Protein AF-A0A498F421-F1 (afdb_monomer)

Secondary structure (DSSP, 8-state):
-B--S---TT-----B----TTS-EEEEEEEEEEETTEEEEEEEEEEE------SSS--PPPSS-EESS--SS-BSSEEEEEESSPEEEEE-TT-EESS-EEEEESS-EEEEE-TT-EESS-EEEEESS-EEEEE-TT-EESS-EEEEESS-EEEEESS--TT-B-

pLDDT: mean 88.81, std 9.49, range [55.22, 98.56]

Nearest PDB structures (foldseek):
  5jea-assembly1_J  TM=4.385E-01  e=3.899E+00  Saccharomyces cerevisiae S288C
  5k36-assembly1_K  TM=4.702E-01  e=9.123E+00  Saccharomyces cerevisiae S288C
  7d6c-assembly2_5  TM=2.015E-01  e=4.573E+00  Synechococcus elongatus PCC 7942 = FACHB-805

Sequence (166 aa):
VETPDSLSPGGSGDVRAALNCGTDGAVKLRIVASSANRRVEFTRTAQVTCESVDVCAPRQLPSGCTVNEVPNKSTDCSVVIDTPNQINENVAGNATIDGAAEFRSESQVDVKLRGNSTIREYLKIDTPSQISLDIGGNSRVQGGVKLQSESQVEFGVSRPVGGGVC

Structure (mmCIF, N/CA/C/O backbone):
data_AF-A0A498F421-F1
#
_entry.id   AF-A0A498F421-F1
#
loop_
_atom_site.group_PDB
_atom_site.id
_atom_site.type_symbol
_atom_site.label_atom_id
_atom_site.label_alt_id
_atom_site.label_comp_id
_atom_site.label_asym_id
_atom_site.label_entity_id
_atom_site.label_seq_id
_atom_site.pdbx_PDB_ins_code
_atom_site.Cartn_x
_atom_site.Cartn_y
_atom_site.Cartn_z
_atom_site.occupancy
_atom_site.B_iso_or_equiv
_atom_site.auth_seq_id
_atom_site.auth_comp_id
_atom_site.auth_asym_id
_atom_site.auth_atom_id
_atom_site.pdbx_PDB_model_num
ATOM 1 N N . VAL A 1 1 ? 4.494 -7.976 -26.776 1.00 74.00 1 VAL A N 1
ATOM 2 C CA . VAL A 1 1 ? 5.918 -7.579 -26.781 1.00 74.00 1 VAL A CA 1
ATOM 3 C C . VAL A 1 1 ? 6.086 -6.597 -27.913 1.00 74.00 1 VAL A C 1
ATOM 5 O O . VAL A 1 1 ? 5.617 -6.887 -29.004 1.00 74.00 1 VAL A O 1
ATOM 8 N N . GLU A 1 2 ? 6.679 -5.451 -27.633 1.00 82.31 2 GLU A N 1
ATOM 9 C CA . GLU A 1 2 ? 6.982 -4.394 -28.588 1.00 82.31 2 GLU A CA 1
ATOM 10 C C . GLU A 1 2 ? 8.498 -4.365 -28.778 1.00 82.31 2 GLU A C 1
ATOM 12 O O . GLU A 1 2 ? 9.254 -4.352 -27.804 1.00 82.31 2 GLU A O 1
ATOM 17 N N . THR A 1 3 ? 8.937 -4.401 -30.030 1.00 85.44 3 THR A N 1
ATOM 18 C CA . THR A 1 3 ? 10.347 -4.333 -30.427 1.00 85.44 3 THR A CA 1
ATOM 19 C C . THR A 1 3 ? 10.489 -3.353 -31.584 1.00 85.44 3 THR A C 1
ATOM 21 O O . THR A 1 3 ? 9.544 -3.223 -32.361 1.00 85.44 3 THR A O 1
ATOM 24 N N . PRO A 1 4 ? 11.655 -2.717 -31.768 1.00 85.12 4 PRO A N 1
ATOM 25 C CA . PRO A 1 4 ? 11.915 -1.918 -32.957 1.00 85.12 4 PRO A CA 1
ATOM 26 C C . PRO A 1 4 ? 11.963 -2.821 -34.196 1.00 85.12 4 PRO A C 1
ATOM 28 O O . PRO A 1 4 ? 12.583 -3.885 -34.151 1.00 85.12 4 PRO A O 1
ATOM 31 N N . ASP A 1 5 ? 11.369 -2.382 -35.307 1.00 84.50 5 ASP A N 1
ATOM 32 C CA . ASP A 1 5 ? 11.391 -3.136 -36.571 1.00 84.50 5 ASP A CA 1
ATOM 33 C C . ASP A 1 5 ? 12.803 -3.222 -37.174 1.00 84.50 5 ASP A C 1
ATOM 35 O O . ASP A 1 5 ? 13.164 -4.202 -37.826 1.00 84.50 5 ASP A O 1
ATOM 39 N N . SER A 1 6 ? 13.625 -2.191 -36.955 1.00 84.31 6 SER A N 1
ATOM 40 C CA . SER A 1 6 ? 15.037 -2.173 -37.338 1.00 84.31 6 SER A CA 1
ATOM 41 C C . SER A 1 6 ? 15.816 -1.128 -36.541 1.00 84.31 6 SER A C 1
ATOM 43 O O . SER A 1 6 ? 15.242 -0.172 -36.018 1.00 84.31 6 SER A O 1
ATOM 45 N N . LEU A 1 7 ? 17.134 -1.308 -36.464 1.00 84.25 7 LEU A N 1
ATOM 46 C CA . LEU A 1 7 ? 18.066 -0.330 -35.908 1.00 84.25 7 LEU A CA 1
ATOM 47 C C . LEU A 1 7 ? 19.174 -0.070 -36.926 1.00 84.25 7 LEU A C 1
ATOM 49 O O . LEU A 1 7 ? 19.706 -1.002 -37.534 1.00 84.25 7 LEU A O 1
ATOM 53 N N . SER A 1 8 ? 19.532 1.198 -37.107 1.00 86.81 8 SER A N 1
ATOM 54 C CA . SER A 1 8 ? 20.720 1.576 -37.869 1.00 86.81 8 SER A CA 1
ATOM 55 C C . SER A 1 8 ? 21.999 1.163 -37.120 1.00 86.81 8 SER A C 1
ATOM 57 O O . SER A 1 8 ? 21.967 0.950 -35.904 1.00 86.81 8 SER A O 1
ATOM 59 N N . PRO A 1 9 ? 23.151 1.040 -37.807 1.00 82.19 9 PRO A N 1
ATOM 60 C CA . PRO A 1 9 ? 24.425 0.779 -37.141 1.00 82.19 9 PRO A CA 1
ATOM 61 C C . PRO A 1 9 ? 24.711 1.816 -36.045 1.00 82.19 9 PRO A C 1
ATOM 63 O O . PRO A 1 9 ? 24.715 3.015 -36.312 1.00 82.19 9 PRO A O 1
ATOM 66 N N . GLY A 1 10 ? 24.935 1.350 -34.813 1.00 80.62 10 GLY A N 1
ATOM 67 C CA . GLY A 1 10 ? 25.132 2.210 -33.637 1.00 80.62 10 GLY A CA 1
ATOM 68 C C . GLY A 1 10 ? 23.845 2.777 -33.018 1.00 80.62 10 GLY A C 1
ATOM 69 O O . GLY A 1 10 ? 23.926 3.492 -32.025 1.00 80.62 10 GLY A O 1
ATOM 70 N N . GLY A 1 11 ? 22.673 2.461 -33.575 1.00 82.38 11 GLY A N 1
ATOM 71 C CA . GLY A 1 11 ? 21.376 2.863 -33.038 1.00 82.38 11 GLY A CA 1
ATOM 72 C C . GLY A 1 11 ? 20.949 2.054 -31.810 1.00 82.38 11 GLY A C 1
ATOM 73 O O . GLY A 1 11 ? 21.397 0.927 -31.591 1.00 82.38 11 GLY A O 1
ATOM 74 N N . SER A 1 12 ? 20.042 2.629 -31.024 1.00 83.44 12 SER A N 1
ATOM 75 C CA . SER A 1 12 ? 19.395 1.999 -29.871 1.00 83.44 12 SER A CA 1
ATOM 76 C C . SER A 1 12 ? 17.875 2.010 -30.038 1.00 83.44 12 SER A C 1
ATOM 78 O O . SER A 1 12 ? 17.322 2.846 -30.751 1.00 83.44 12 SER A O 1
ATOM 80 N N . GLY A 1 13 ? 17.190 1.070 -29.388 1.00 83.75 13 GLY A N 1
ATOM 81 C CA . GLY A 1 13 ? 15.732 1.033 -29.350 1.00 83.75 13 GLY A CA 1
ATOM 82 C C . GLY A 1 13 ? 15.219 0.203 -28.182 1.00 83.75 13 GLY A C 1
ATOM 83 O O . GLY A 1 13 ? 15.907 -0.700 -27.702 1.00 83.75 13 GLY A O 1
ATOM 84 N N . ASP A 1 14 ? 14.012 0.532 -27.732 1.00 82.88 14 ASP A N 1
ATOM 85 C CA . ASP A 1 14 ? 13.379 -0.097 -26.575 1.00 82.88 14 ASP A CA 1
ATOM 86 C C . ASP A 1 14 ? 12.737 -1.436 -26.949 1.00 82.88 14 ASP A C 1
ATOM 88 O O . ASP A 1 14 ? 12.036 -1.544 -27.954 1.00 82.88 14 ASP A O 1
ATOM 92 N N . VAL A 1 15 ? 12.899 -2.438 -26.083 1.00 77.94 15 VAL A N 1
ATOM 93 C CA . VAL A 1 15 ? 12.100 -3.669 -26.104 1.00 77.94 15 VAL A CA 1
ATOM 94 C C . VAL A 1 15 ? 11.197 -3.664 -24.879 1.00 77.94 15 VAL A C 1
ATOM 96 O O . VAL A 1 15 ? 11.689 -3.631 -23.752 1.00 77.94 15 VAL A O 1
ATOM 99 N N . ARG A 1 16 ? 9.878 -3.703 -25.084 1.00 77.81 16 ARG A N 1
ATOM 100 C CA . ARG A 1 16 ? 8.885 -3.689 -24.000 1.00 77.81 16 ARG A CA 1
ATOM 101 C C . ARG A 1 16 ? 8.082 -4.978 -24.007 1.00 77.81 16 ARG A C 1
ATOM 103 O O . ARG A 1 16 ? 7.533 -5.390 -25.025 1.00 77.81 16 ARG A O 1
ATOM 110 N N . ALA A 1 17 ? 7.983 -5.634 -22.863 1.00 73.12 17 ALA A N 1
ATOM 111 C CA . ALA A 1 17 ? 7.164 -6.825 -22.699 1.00 73.12 17 ALA A CA 1
ATOM 112 C C . ALA A 1 17 ? 6.297 -6.662 -21.454 1.00 73.12 17 ALA A C 1
ATOM 114 O O . ALA A 1 17 ? 6.806 -6.313 -20.394 1.00 73.12 17 ALA A O 1
ATOM 115 N N . ALA A 1 18 ? 4.996 -6.923 -21.589 1.00 71.75 18 ALA A N 1
ATOM 116 C CA . ALA A 1 18 ? 4.138 -7.122 -20.432 1.00 71.75 18 ALA A CA 1
ATOM 117 C C . ALA A 1 18 ? 4.433 -8.512 -19.860 1.00 71.75 18 ALA A C 1
ATOM 119 O O . ALA A 1 18 ? 4.414 -9.502 -20.597 1.00 71.75 18 ALA A O 1
ATOM 120 N N . LEU A 1 19 ? 4.728 -8.571 -18.567 1.00 68.81 19 LEU A N 1
ATOM 121 C CA . LEU A 1 19 ? 4.945 -9.809 -17.831 1.00 68.81 19 LEU A CA 1
ATOM 122 C C . LEU A 1 19 ? 3.789 -9.983 -16.848 1.00 68.81 19 LEU A C 1
ATOM 124 O O . LEU A 1 19 ? 3.477 -9.068 -16.090 1.00 68.81 19 LEU A O 1
ATOM 128 N N . ASN A 1 20 ? 3.154 -11.154 -16.873 1.00 66.81 20 ASN A N 1
ATOM 129 C CA . ASN A 1 20 ? 2.203 -11.547 -15.839 1.00 66.81 20 ASN A CA 1
ATOM 130 C C . ASN A 1 20 ? 2.993 -12.159 -14.681 1.00 66.81 20 ASN A C 1
ATOM 132 O O . ASN A 1 20 ? 3.613 -13.207 -14.853 1.00 66.81 20 ASN A O 1
ATOM 136 N N . CYS A 1 21 ? 2.951 -11.524 -13.512 1.00 65.38 21 CYS A N 1
ATOM 137 C CA . CYS A 1 21 ? 3.679 -11.945 -12.312 1.00 65.38 21 CYS A CA 1
ATOM 138 C C . CYS A 1 21 ? 3.051 -13.159 -11.596 1.00 65.38 21 CYS A C 1
ATOM 140 O O . CYS A 1 21 ? 2.794 -13.120 -10.400 1.00 65.38 21 CYS A O 1
ATOM 142 N N . GLY A 1 22 ? 2.779 -14.241 -12.331 1.00 59.28 22 GLY A N 1
ATOM 143 C CA . GLY A 1 22 ? 2.328 -15.519 -11.761 1.00 59.28 22 GLY A CA 1
ATOM 144 C C . GLY A 1 22 ? 3.469 -16.490 -11.435 1.00 59.28 22 GLY A C 1
ATOM 145 O O . GLY A 1 22 ? 3.287 -17.392 -10.627 1.00 59.28 22 GLY A O 1
ATOM 146 N N . THR A 1 23 ? 4.636 -16.306 -12.056 1.00 55.22 23 THR A N 1
ATOM 147 C CA . THR A 1 23 ? 5.862 -17.099 -11.874 1.00 55.22 23 THR A CA 1
ATOM 148 C C . THR A 1 23 ? 7.067 -16.266 -12.306 1.00 55.22 23 THR A C 1
ATOM 150 O O . THR A 1 23 ? 6.918 -15.387 -13.160 1.00 55.22 23 THR A O 1
ATOM 153 N N . ASP A 1 24 ? 8.260 -16.592 -11.804 1.00 62.47 24 ASP A N 1
ATOM 154 C CA . ASP A 1 24 ? 9.519 -16.094 -12.367 1.00 62.47 24 ASP A CA 1
ATOM 155 C C . ASP A 1 24 ? 9.552 -16.315 -13.883 1.00 62.47 24 ASP A C 1
ATOM 157 O O . ASP A 1 24 ? 9.216 -17.388 -14.395 1.00 62.47 24 ASP A O 1
ATOM 161 N N . GLY A 1 25 ? 9.912 -15.263 -14.612 1.00 67.94 25 GLY A N 1
ATOM 162 C CA . GLY A 1 25 ? 9.921 -15.233 -16.065 1.00 67.94 25 GLY A CA 1
ATOM 163 C C . GLY A 1 25 ? 11.322 -14.993 -16.605 1.00 67.94 25 GLY A C 1
ATOM 164 O O . GLY A 1 25 ? 12.153 -14.340 -15.986 1.00 67.94 25 GLY A O 1
ATOM 165 N N . ALA A 1 26 ? 11.588 -15.479 -17.812 1.00 74.44 26 ALA A N 1
ATOM 166 C CA . ALA A 1 26 ? 12.826 -15.192 -18.520 1.00 74.44 26 ALA A CA 1
ATOM 167 C C . ALA A 1 26 ? 12.506 -14.528 -19.861 1.00 74.44 26 ALA A C 1
ATOM 169 O O . ALA A 1 26 ? 11.787 -15.089 -20.689 1.00 74.44 26 ALA A O 1
ATOM 170 N N . VAL A 1 27 ? 13.063 -13.342 -20.107 1.00 76.88 27 VAL A N 1
ATOM 171 C CA . VAL A 1 27 ? 12.965 -12.661 -21.402 1.00 76.88 27 VAL A CA 1
ATOM 172 C C . VAL A 1 27 ? 14.197 -13.012 -22.227 1.00 76.88 27 VAL A C 1
ATOM 174 O O . VAL A 1 27 ? 15.311 -12.573 -21.938 1.00 76.88 27 VAL A O 1
ATOM 177 N N . LYS A 1 28 ? 14.007 -13.817 -23.275 1.00 82.06 28 LYS A N 1
ATOM 178 C CA . LYS A 1 28 ? 15.066 -14.152 -24.233 1.00 82.06 28 LYS A CA 1
ATOM 179 C C . LYS A 1 28 ? 15.123 -13.098 -25.338 1.00 82.06 28 LYS A C 1
ATOM 181 O O . LYS A 1 28 ? 14.232 -13.014 -26.177 1.00 82.06 28 LYS A O 1
ATOM 186 N N . LEU A 1 29 ? 16.198 -12.324 -25.354 1.00 84.19 29 LEU A N 1
ATOM 187 C CA . LEU A 1 29 ? 16.509 -11.331 -26.374 1.00 84.19 29 LEU A CA 1
ATOM 188 C C . LEU A 1 29 ? 17.357 -11.985 -27.465 1.00 84.19 29 LEU A C 1
ATOM 190 O O . LEU A 1 29 ? 18.395 -12.576 -27.167 1.00 84.19 29 LEU A O 1
ATOM 194 N N . ARG A 1 30 ? 16.931 -11.857 -28.724 1.00 87.50 30 ARG A N 1
ATOM 195 C CA . ARG A 1 30 ? 17.703 -12.267 -29.903 1.00 87.50 30 ARG A CA 1
ATOM 196 C C . ARG A 1 30 ? 17.922 -11.059 -30.806 1.00 87.50 30 ARG A C 1
ATOM 198 O O . ARG A 1 30 ? 16.960 -10.512 -31.333 1.00 87.50 30 ARG A O 1
ATOM 205 N N . ILE A 1 31 ? 19.180 -10.693 -31.015 1.00 83.69 31 ILE A N 1
ATOM 206 C CA . ILE A 1 31 ? 19.603 -9.608 -31.899 1.00 83.69 31 ILE A CA 1
ATOM 207 C C . ILE A 1 31 ? 20.306 -10.235 -33.096 1.00 83.69 31 ILE A C 1
ATOM 209 O O . ILE A 1 31 ? 21.253 -11.005 -32.933 1.00 83.69 31 ILE A O 1
ATOM 213 N N . VAL A 1 32 ? 19.841 -9.912 -34.300 1.00 86.69 32 VAL A N 1
ATOM 214 C CA . VAL A 1 32 ? 20.439 -10.390 -35.548 1.00 86.69 32 VAL A CA 1
ATOM 215 C C . VAL A 1 32 ? 20.923 -9.187 -36.338 1.00 86.69 32 VAL A C 1
ATOM 217 O O . VAL A 1 32 ? 20.132 -8.320 -36.694 1.00 86.69 32 VAL A O 1
ATOM 220 N N . ALA A 1 33 ? 22.219 -9.155 -36.631 1.00 84.25 33 ALA A N 1
ATOM 221 C CA . ALA A 1 33 ? 22.810 -8.211 -37.565 1.00 84.25 33 ALA A CA 1
ATOM 222 C C . ALA A 1 33 ? 23.232 -8.975 -38.821 1.00 84.25 33 ALA A C 1
ATOM 224 O O . ALA A 1 33 ? 23.971 -9.958 -38.739 1.00 84.25 33 ALA A O 1
ATOM 225 N N . SER A 1 34 ? 22.771 -8.540 -39.990 1.00 85.56 34 SER A N 1
ATOM 226 C CA . SER A 1 34 ? 23.100 -9.183 -41.264 1.00 85.56 34 SER A CA 1
ATOM 227 C C . SER A 1 34 ? 23.455 -8.167 -42.339 1.00 85.56 34 SER A C 1
ATOM 229 O O . SER A 1 34 ? 22.836 -7.113 -42.439 1.00 85.56 34 SER A O 1
ATOM 231 N N . SER A 1 35 ? 24.427 -8.521 -43.172 1.00 83.94 35 SER A N 1
ATOM 232 C CA . SER A 1 35 ? 24.737 -7.876 -44.447 1.00 83.94 35 SER A CA 1
ATOM 233 C C . SER A 1 35 ? 24.657 -8.911 -45.571 1.00 83.94 35 SER A C 1
ATOM 235 O O . SER A 1 35 ? 24.373 -10.080 -45.311 1.00 83.94 35 SER A O 1
ATOM 237 N N . ALA A 1 36 ? 24.935 -8.507 -46.815 1.00 86.69 36 ALA A N 1
ATOM 238 C CA . ALA A 1 36 ? 24.847 -9.387 -47.985 1.00 86.69 36 ALA A CA 1
ATOM 239 C C . ALA A 1 36 ? 25.586 -10.731 -47.810 1.00 86.69 36 ALA A C 1
ATOM 241 O O . ALA A 1 36 ? 25.128 -11.752 -48.315 1.00 86.69 36 ALA A O 1
ATOM 242 N N . ASN A 1 37 ? 26.698 -10.742 -47.059 1.00 89.81 37 ASN A N 1
ATOM 243 C CA . ASN A 1 37 ? 27.603 -11.894 -46.989 1.00 89.81 37 ASN A CA 1
ATOM 244 C C . ASN A 1 37 ? 27.946 -12.319 -45.550 1.00 89.81 37 ASN A C 1
ATOM 246 O O . ASN A 1 37 ? 28.804 -13.180 -45.354 1.00 89.81 37 ASN A O 1
ATOM 250 N N . ARG A 1 38 ? 27.386 -11.663 -44.527 1.00 88.44 38 ARG A N 1
ATOM 251 C CA . ARG A 1 38 ? 27.749 -11.900 -43.121 1.00 88.44 38 ARG A CA 1
ATOM 252 C C . ARG A 1 38 ? 26.520 -11.812 -42.236 1.00 88.44 38 ARG A C 1
ATOM 254 O O . ARG A 1 38 ? 25.664 -10.959 -42.443 1.00 88.44 38 ARG A O 1
ATOM 261 N N . ARG A 1 39 ? 26.463 -12.663 -41.217 1.00 89.31 39 ARG A N 1
AT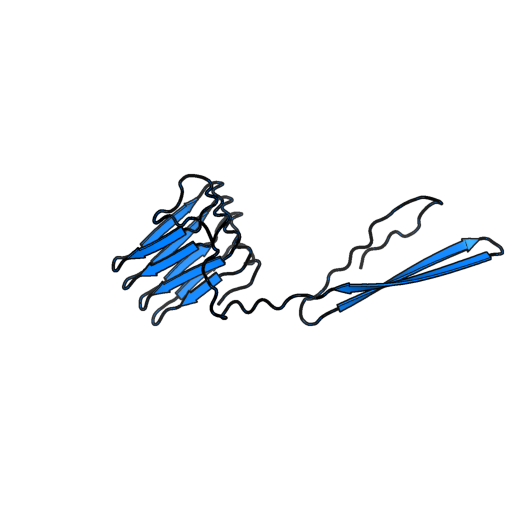OM 262 C CA . ARG A 1 39 ? 25.403 -12.664 -40.212 1.00 89.31 39 ARG A CA 1
ATOM 263 C C . ARG A 1 39 ? 26.014 -12.892 -38.841 1.00 89.31 39 ARG A C 1
ATOM 265 O O . ARG A 1 39 ? 26.832 -13.790 -38.674 1.00 89.31 39 ARG A O 1
ATOM 272 N N . VAL A 1 40 ? 25.596 -12.084 -37.880 1.00 88.12 40 VAL A N 1
ATOM 273 C CA . VAL A 1 40 ? 25.924 -12.233 -36.467 1.00 88.12 40 VAL A CA 1
ATOM 274 C C . VAL A 1 40 ? 24.613 -12.336 -35.708 1.00 88.12 40 VAL A C 1
ATOM 276 O O . VAL A 1 40 ? 23.697 -11.542 -35.921 1.00 88.12 40 VAL A O 1
ATOM 279 N N . GLU A 1 41 ? 24.521 -13.332 -34.839 1.00 91.25 41 GLU A N 1
ATOM 280 C CA . GLU A 1 41 ? 23.385 -13.527 -33.951 1.00 91.25 41 GLU A CA 1
ATOM 281 C C . GLU A 1 41 ? 23.877 -13.477 -32.510 1.00 91.25 41 GLU A C 1
ATOM 283 O O . GLU A 1 41 ? 24.807 -14.187 -32.130 1.00 91.25 41 GLU A O 1
ATOM 288 N N . PHE A 1 42 ? 23.252 -12.619 -31.716 1.00 85.81 42 PHE A N 1
ATOM 289 C CA . PHE A 1 42 ? 23.505 -12.492 -30.294 1.00 85.81 42 PHE A CA 1
ATOM 290 C C . PHE A 1 42 ? 22.228 -12.832 -29.539 1.00 85.81 42 PHE A C 1
ATOM 292 O O . PHE A 1 42 ? 21.163 -12.284 -29.819 1.00 85.81 42 PHE A O 1
ATOM 299 N N . THR A 1 43 ? 22.334 -13.738 -28.572 1.00 90.44 43 THR A N 1
ATOM 300 C CA . THR A 1 43 ? 21.213 -14.133 -27.722 1.00 90.44 43 THR A CA 1
ATOM 301 C C . THR A 1 43 ? 21.574 -13.898 -26.265 1.00 90.44 43 THR A C 1
ATOM 303 O O . THR A 1 43 ? 22.618 -14.357 -25.808 1.00 90.44 43 THR A O 1
ATOM 306 N N . ARG A 1 44 ? 20.696 -13.223 -25.519 1.00 87.88 44 ARG A N 1
ATOM 307 C CA . ARG A 1 44 ? 20.834 -13.024 -24.073 1.00 87.88 44 ARG A CA 1
ATOM 308 C C . ARG A 1 44 ? 19.503 -13.276 -23.390 1.00 87.88 44 ARG A C 1
ATOM 310 O O . ARG A 1 44 ? 18.468 -12.842 -23.878 1.00 87.88 44 ARG A O 1
ATOM 317 N N . THR A 1 45 ? 19.536 -13.942 -22.247 1.00 83.69 45 THR A N 1
ATOM 318 C CA . THR A 1 45 ? 18.352 -14.129 -21.410 1.00 83.69 45 THR A CA 1
ATOM 319 C C . THR A 1 45 ? 18.434 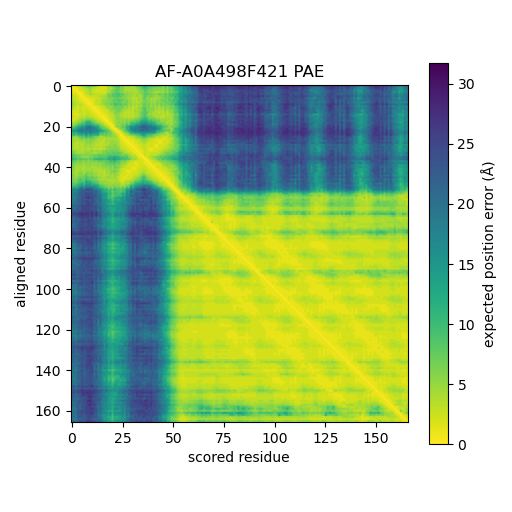-13.178 -20.225 1.00 83.69 45 THR A C 1
ATOM 321 O O . THR A 1 45 ? 19.429 -13.188 -19.504 1.00 83.69 45 THR A O 1
ATOM 324 N N . ALA A 1 46 ? 17.409 -12.351 -20.040 1.00 80.81 46 ALA A N 1
ATOM 325 C CA . ALA A 1 46 ? 17.207 -11.558 -18.836 1.00 80.81 46 ALA A CA 1
ATOM 326 C C . ALA A 1 46 ? 16.228 -12.308 -17.926 1.00 80.81 46 ALA A C 1
ATOM 328 O O . ALA A 1 46 ? 15.105 -12.594 -18.338 1.00 80.81 46 ALA A O 1
ATOM 329 N N . GLN A 1 47 ? 16.671 -12.660 -16.721 1.00 80.25 47 GLN A N 1
ATOM 330 C CA . GLN A 1 47 ? 15.790 -13.226 -15.700 1.00 80.25 47 GLN A CA 1
ATOM 331 C C . GLN A 1 47 ? 14.984 -12.093 -15.070 1.00 80.25 47 GLN A C 1
ATOM 333 O O . GLN A 1 47 ? 15.539 -11.035 -14.772 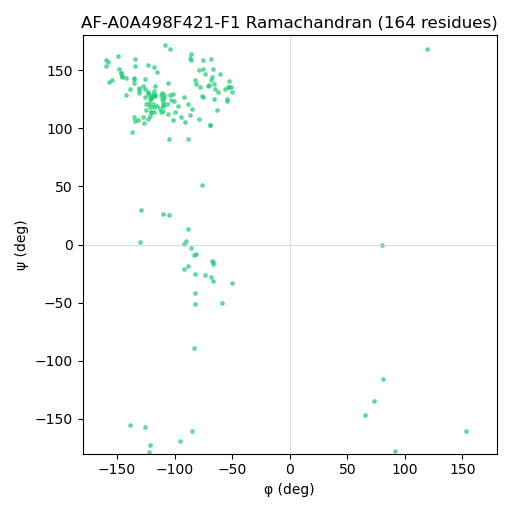1.00 80.25 47 GLN A O 1
ATOM 338 N N . VAL A 1 48 ? 13.687 -12.315 -14.898 1.00 72.81 48 VAL A N 1
ATOM 339 C CA . VAL A 1 48 ? 12.766 -11.392 -14.246 1.00 72.81 48 VAL A CA 1
ATOM 340 C C . VAL A 1 48 ? 12.045 -12.164 -13.156 1.00 72.81 48 VAL A C 1
ATOM 342 O O . VAL A 1 48 ? 11.164 -12.976 -13.427 1.00 72.81 48 VAL A O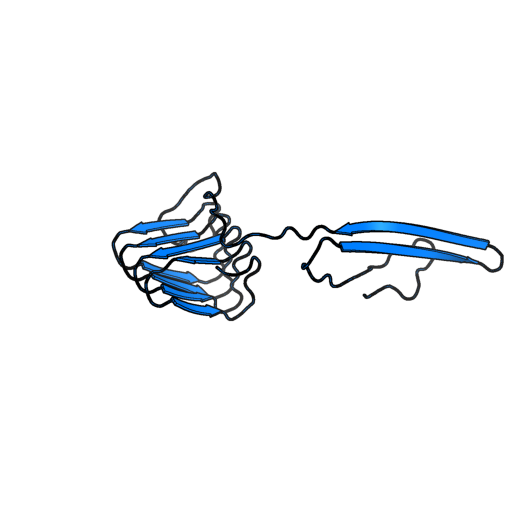 1
ATOM 345 N N . THR A 1 49 ? 12.444 -11.908 -11.920 1.00 66.81 49 THR A N 1
ATOM 346 C CA . THR A 1 49 ? 11.765 -12.428 -10.738 1.00 66.81 49 THR A CA 1
ATOM 347 C C . THR A 1 49 ? 10.678 -11.437 -10.363 1.00 66.81 49 THR A C 1
ATOM 349 O O . THR A 1 49 ? 10.959 -10.260 -10.130 1.00 66.81 49 THR A O 1
ATOM 352 N N . CYS A 1 50 ? 9.433 -11.903 -10.346 1.00 66.31 50 CYS A N 1
ATOM 353 C CA . CYS A 1 50 ? 8.357 -11.157 -9.715 1.00 66.31 50 CYS A CA 1
ATOM 354 C C . CYS A 1 50 ? 8.289 -11.641 -8.273 1.00 66.31 50 CYS A C 1
ATOM 356 O O . CYS A 1 50 ? 7.830 -12.753 -8.024 1.00 66.31 50 CYS A O 1
ATOM 358 N N . GLU A 1 51 ? 8.755 -10.835 -7.325 1.00 62.84 51 GLU A N 1
ATOM 359 C CA . GLU A 1 51 ? 8.598 -11.179 -5.916 1.00 62.84 51 GLU A CA 1
ATOM 360 C C . GLU A 1 51 ? 7.102 -11.217 -5.578 1.00 62.84 51 GLU A C 1
ATOM 362 O O . GLU A 1 51 ? 6.392 -10.214 -5.685 1.00 62.84 51 GLU A O 1
ATOM 367 N N . SER A 1 52 ? 6.605 -12.402 -5.211 1.00 60.88 52 SER A N 1
ATOM 368 C CA . SER A 1 52 ? 5.264 -12.550 -4.660 1.00 60.88 52 SER A CA 1
ATOM 369 C C . SER A 1 52 ? 5.261 -11.907 -3.280 1.00 60.88 52 SER A C 1
ATOM 371 O O . SER A 1 52 ? 5.785 -12.472 -2.319 1.00 60.88 52 SER A O 1
ATOM 373 N N . VAL A 1 53 ? 4.697 -10.711 -3.184 1.00 66.50 53 VAL A N 1
ATOM 374 C CA . VAL A 1 53 ? 4.520 -10.055 -1.896 1.00 66.50 53 VAL A CA 1
ATOM 375 C C . VAL A 1 53 ? 3.303 -10.690 -1.228 1.00 66.50 53 VAL A C 1
ATOM 377 O O . VAL A 1 53 ? 2.173 -10.480 -1.664 1.00 66.50 53 VAL A O 1
ATOM 380 N N . ASP A 1 54 ? 3.519 -11.491 -0.186 1.00 78.56 54 ASP A N 1
ATOM 381 C CA . ASP A 1 54 ? 2.415 -11.932 0.664 1.00 78.56 54 ASP A CA 1
ATOM 382 C C . ASP A 1 54 ? 1.897 -10.713 1.446 1.00 78.56 54 ASP A C 1
ATOM 384 O O . ASP A 1 54 ? 2.530 -10.214 2.379 1.00 78.56 54 ASP A O 1
ATOM 388 N N . VAL A 1 55 ? 0.760 -10.174 1.007 1.00 82.94 55 VAL A N 1
ATOM 389 C CA . VAL A 1 55 ? 0.108 -9.014 1.637 1.00 82.94 55 VAL A CA 1
ATOM 390 C C . VAL A 1 55 ? -0.448 -9.372 3.014 1.00 82.94 55 VAL A C 1
ATOM 392 O O . VAL A 1 55 ? -0.521 -8.516 3.894 1.00 82.94 55 VAL A O 1
ATOM 395 N N . CYS A 1 56 ? -0.802 -10.641 3.221 1.00 85.56 56 CYS A N 1
ATOM 396 C CA . CYS A 1 56 ? -1.362 -11.125 4.473 1.00 85.56 56 CYS A CA 1
ATOM 397 C C . CYS A 1 56 ? -0.282 -11.427 5.517 1.00 85.56 56 CYS A C 1
ATOM 399 O O . CYS A 1 56 ? -0.570 -11.355 6.722 1.00 85.56 56 CYS A O 1
ATOM 401 N N . ALA A 1 57 ? 0.949 -11.725 5.086 1.00 86.38 57 ALA A N 1
ATOM 402 C CA . ALA A 1 57 ? 2.071 -11.975 5.982 1.00 86.38 57 ALA A CA 1
ATOM 403 C C . ALA A 1 57 ? 2.244 -10.829 6.998 1.00 86.38 57 ALA A C 1
ATOM 405 O O . ALA A 1 57 ? 2.075 -9.651 6.662 1.00 86.38 57 AL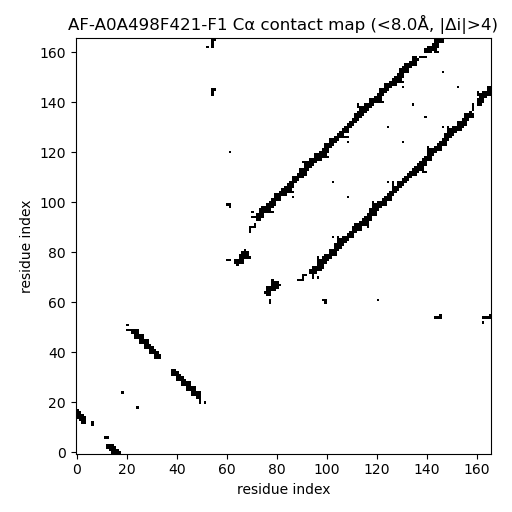A A O 1
ATOM 406 N N . PRO A 1 58 ? 2.569 -11.135 8.267 1.00 83.88 58 PRO A N 1
ATOM 407 C CA . PRO A 1 58 ? 2.937 -10.112 9.234 1.00 83.88 58 PRO A CA 1
ATOM 408 C C . PRO A 1 58 ? 4.088 -9.259 8.694 1.00 83.88 58 PRO A C 1
ATOM 410 O O . PRO A 1 58 ? 5.144 -9.783 8.342 1.00 83.88 58 PRO A O 1
ATOM 413 N N . ARG A 1 59 ? 3.889 -7.941 8.652 1.00 85.44 59 ARG A N 1
ATOM 414 C CA . ARG A 1 59 ? 4.940 -6.976 8.330 1.00 85.44 59 ARG A CA 1
ATOM 415 C C . ARG A 1 59 ? 5.371 -6.274 9.599 1.00 85.44 59 ARG A C 1
ATOM 417 O O . ARG A 1 59 ? 4.540 -5.952 10.447 1.00 85.44 59 ARG A O 1
ATOM 424 N N . GLN A 1 60 ? 6.675 -6.080 9.734 1.00 87.44 60 GLN A N 1
ATOM 425 C CA . GLN A 1 60 ? 7.209 -5.210 10.767 1.00 87.44 60 GLN A CA 1
ATOM 426 C C . GLN A 1 60 ? 7.132 -3.770 10.276 1.00 87.44 60 GLN A C 1
ATOM 428 O O . GLN A 1 60 ? 7.387 -3.499 9.101 1.00 87.44 60 GLN A O 1
ATOM 433 N N . LEU A 1 61 ? 6.800 -2.864 11.193 1.00 91.88 61 LEU A N 1
ATOM 434 C CA . LEU A 1 61 ? 6.835 -1.440 10.918 1.00 91.88 61 LEU A CA 1
ATOM 435 C C . LEU A 1 61 ? 8.248 -1.051 10.443 1.00 91.88 61 LEU A C 1
ATOM 437 O O . LEU A 1 61 ? 9.223 -1.471 11.078 1.00 91.88 61 LEU A O 1
ATOM 441 N N . PRO A 1 62 ? 8.382 -0.262 9.361 1.00 89.75 62 PRO A N 1
ATOM 442 C CA . PRO A 1 62 ? 9.677 0.216 8.902 1.00 89.75 62 PRO A CA 1
ATOM 443 C C . PRO A 1 62 ? 10.444 0.896 10.039 1.00 89.75 62 PRO A C 1
ATOM 445 O O . PRO A 1 62 ? 9.887 1.701 10.788 1.00 89.75 62 P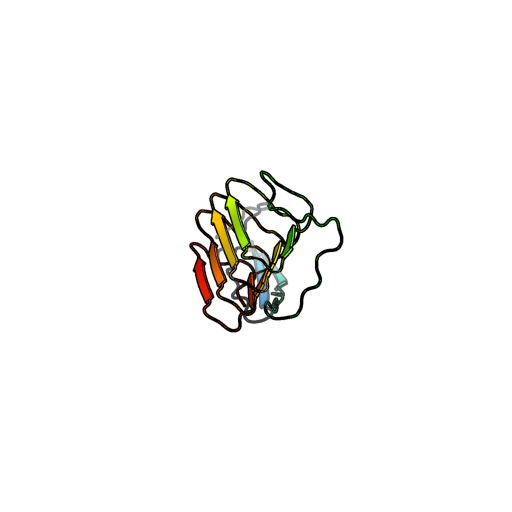RO A O 1
ATOM 448 N N . SER A 1 63 ? 11.735 0.584 10.165 1.00 85.19 63 SER A N 1
ATOM 449 C CA . SER A 1 63 ? 12.600 1.244 11.140 1.00 85.19 63 SER A CA 1
ATOM 450 C C . SER A 1 63 ? 12.688 2.736 10.832 1.00 85.19 63 SER A C 1
ATOM 452 O O . SER A 1 63 ? 12.979 3.111 9.697 1.00 85.19 63 SER A O 1
ATOM 454 N N . GLY A 1 64 ? 12.495 3.586 11.833 1.00 91.12 64 GLY A N 1
ATOM 455 C CA . GLY A 1 64 ? 12.545 5.029 11.647 1.00 91.12 64 GLY A CA 1
ATOM 456 C C . GLY A 1 64 ? 11.692 5.754 12.672 1.00 91.12 64 GLY A C 1
ATOM 457 O O . GLY A 1 64 ? 11.370 5.216 13.731 1.00 91.12 64 GLY A O 1
ATOM 458 N N . CYS A 1 65 ? 11.341 6.994 12.353 1.00 95.50 65 CYS A N 1
ATOM 459 C CA . CYS A 1 65 ? 10.412 7.758 13.165 1.00 95.50 65 CYS A CA 1
ATOM 460 C C . CYS A 1 65 ? 8.970 7.285 12.955 1.00 95.50 65 CYS A C 1
ATOM 462 O O . CYS A 1 65 ? 8.582 6.831 11.875 1.00 95.50 65 CYS A O 1
ATOM 464 N N . THR A 1 66 ? 8.172 7.446 14.005 1.00 96.44 66 THR A N 1
ATOM 465 C CA . THR A 1 66 ? 6.733 7.192 14.007 1.00 96.44 66 THR A CA 1
ATOM 466 C C . THR A 1 66 ? 6.008 8.435 14.491 1.00 96.44 66 THR A C 1
ATOM 468 O O . THR A 1 66 ? 6.396 9.009 15.509 1.00 96.44 66 THR A O 1
ATOM 471 N N . VAL A 1 67 ? 4.951 8.830 13.792 1.00 96.62 67 VAL A N 1
ATOM 472 C CA . VAL A 1 67 ? 4.046 9.903 14.216 1.00 96.62 67 VAL A CA 1
ATOM 473 C C . VAL A 1 67 ? 2.660 9.328 14.479 1.00 96.62 67 VAL A C 1
ATOM 475 O O . VAL A 1 67 ? 2.258 8.355 13.847 1.00 96.62 67 VAL A O 1
ATOM 478 N N . ASN A 1 68 ? 1.934 9.923 15.418 1.00 95.94 68 ASN A N 1
ATOM 479 C CA . ASN A 1 68 ? 0.610 9.474 15.853 1.00 95.94 68 ASN A CA 1
ATOM 480 C C . ASN A 1 68 ? -0.528 10.355 15.313 1.00 95.94 68 ASN A C 1
ATOM 482 O O . ASN A 1 68 ? -1.586 10.444 15.928 1.00 95.94 68 ASN A O 1
ATOM 486 N N . GLU A 1 69 ? -0.299 11.019 14.183 1.00 94.19 69 GLU A N 1
ATOM 487 C CA . GLU A 1 69 ? -1.253 11.908 13.522 1.00 94.19 69 GLU A CA 1
ATOM 488 C C . GLU A 1 69 ? -1.063 11.805 12.005 1.00 94.19 69 GLU A C 1
ATOM 490 O O . GLU A 1 69 ? 0.065 11.646 11.519 1.00 94.19 69 GLU A O 1
ATOM 495 N N . VAL A 1 70 ? -2.155 11.909 11.244 1.00 92.94 70 VAL A N 1
ATOM 496 C CA . VAL A 1 70 ? -2.076 12.020 9.786 1.00 92.94 70 VAL A CA 1
ATOM 497 C C . VAL A 1 70 ? -1.414 13.350 9.407 1.00 92.94 70 VAL A C 1
ATOM 499 O O . VAL A 1 70 ? -1.870 14.417 9.817 1.00 92.94 70 VAL A O 1
ATOM 502 N N . PRO A 1 71 ? -0.342 13.336 8.598 1.00 90.38 71 PRO A N 1
ATOM 503 C CA . PRO A 1 71 ? 0.370 14.557 8.269 1.00 90.38 71 PRO A CA 1
ATOM 504 C C . PRO A 1 71 ? -0.461 15.446 7.333 1.00 90.38 71 PRO A C 1
ATOM 506 O O . PRO A 1 71 ? -0.984 15.007 6.311 1.00 90.38 71 PRO A O 1
ATOM 509 N N . ASN A 1 72 ? -0.482 16.750 7.616 1.00 86.94 72 ASN A N 1
ATOM 510 C CA . ASN A 1 72 ? -1.083 17.756 6.726 1.00 86.94 72 ASN A CA 1
ATOM 511 C C . ASN A 1 72 ? -0.328 17.919 5.384 1.00 86.94 72 ASN A C 1
ATOM 513 O O . ASN A 1 72 ? -0.814 18.565 4.454 1.00 86.94 72 ASN A O 1
ATOM 517 N N . LYS A 1 73 ? 0.899 17.393 5.300 1.00 90.00 73 LYS A N 1
ATOM 518 C CA . LYS A 1 73 ? 1.791 17.401 4.130 1.00 90.00 73 LYS A CA 1
ATOM 519 C C . LYS A 1 73 ? 2.474 16.033 4.023 1.00 90.00 73 LYS A C 1
ATOM 521 O O . LYS A 1 73 ? 1.938 15.042 4.500 1.00 90.00 73 LYS A O 1
ATOM 526 N N . SER A 1 74 ? 3.641 15.960 3.392 1.00 93.19 74 SER A N 1
ATOM 527 C CA . SER A 1 74 ? 4.443 14.740 3.388 1.00 93.19 74 SER A CA 1
ATOM 528 C C . SER A 1 74 ? 5.216 14.553 4.693 1.00 93.19 74 SER A C 1
ATOM 530 O O . SER A 1 74 ? 5.602 15.533 5.332 1.00 93.19 74 SER A O 1
ATOM 532 N N . THR A 1 75 ? 5.446 13.297 5.057 1.00 94.81 75 THR A N 1
ATOM 533 C CA . THR A 1 75 ? 6.296 12.878 6.168 1.00 94.81 75 THR A CA 1
ATOM 534 C C . THR A 1 75 ? 7.177 11.716 5.731 1.00 94.81 75 THR A C 1
ATOM 536 O O . THR A 1 75 ? 6.728 10.823 5.007 1.00 94.81 75 THR A O 1
ATOM 539 N N . ASP A 1 76 ? 8.410 11.715 6.228 1.00 94.56 76 ASP A N 1
ATOM 540 C CA . ASP A 1 76 ? 9.348 10.609 6.033 1.00 94.56 76 ASP A CA 1
ATOM 541 C C . ASP A 1 76 ? 9.113 9.480 7.063 1.00 94.56 76 ASP A C 1
ATOM 543 O O . ASP A 1 76 ? 9.696 8.402 6.976 1.00 94.56 76 ASP A O 1
ATOM 547 N N . CYS A 1 77 ? 8.262 9.728 8.065 1.00 95.06 77 CYS A N 1
ATOM 548 C CA . CYS A 1 77 ? 7.959 8.803 9.154 1.00 95.06 77 CYS A CA 1
ATOM 549 C C . CYS A 1 77 ? 6.835 7.825 8.798 1.00 95.06 77 CYS A C 1
ATOM 551 O O . CYS A 1 77 ? 5.981 8.105 7.956 1.00 95.06 77 CYS A O 1
ATOM 553 N N . SER A 1 78 ? 6.766 6.713 9.529 1.00 97.31 78 SER A N 1
ATOM 554 C CA . SER A 1 78 ? 5.542 5.909 9.561 1.00 97.31 78 SER A CA 1
ATOM 555 C C . SER A 1 78 ? 4.467 6.617 10.392 1.00 97.31 78 SER A C 1
ATOM 557 O O . SER A 1 78 ? 4.774 7.292 11.377 1.00 97.31 78 SER A O 1
ATOM 559 N N . VAL A 1 79 ? 3.203 6.454 10.018 1.00 97.94 79 VAL A N 1
ATOM 560 C CA . VAL A 1 79 ? 2.041 6.928 10.776 1.00 97.94 79 VAL A CA 1
ATOM 561 C C . VAL A 1 79 ? 1.457 5.741 11.533 1.00 97.94 79 VAL A C 1
ATOM 563 O O . VAL A 1 79 ? 1.117 4.735 10.920 1.00 97.94 79 VAL A O 1
ATOM 566 N N . VAL A 1 80 ? 1.345 5.838 12.855 1.00 97.81 80 VAL A N 1
ATOM 567 C CA . VAL A 1 80 ? 0.735 4.802 13.697 1.00 97.81 80 VAL A CA 1
ATOM 568 C C . VAL A 1 80 ? -0.260 5.465 14.636 1.00 97.81 80 VAL A C 1
ATOM 570 O O . VAL A 1 80 ? 0.135 6.133 15.591 1.00 97.81 80 VAL A O 1
ATOM 573 N N . ILE A 1 81 ? -1.548 5.277 14.367 1.00 97.75 81 ILE A N 1
ATOM 574 C CA . ILE A 1 81 ? -2.635 5.754 15.223 1.00 97.75 81 ILE A CA 1
ATOM 575 C C . ILE A 1 81 ? -3.208 4.545 15.946 1.00 97.75 81 ILE A C 1
ATOM 577 O O . ILE A 1 81 ? -3.793 3.663 15.325 1.00 97.75 81 ILE A O 1
ATOM 581 N N . ASP A 1 82 ? -3.001 4.503 17.257 1.00 97.44 82 ASP A N 1
ATOM 582 C CA . ASP A 1 82 ? -3.416 3.410 18.129 1.00 97.44 82 ASP A CA 1
ATOM 583 C C . ASP A 1 82 ? -4.228 3.982 19.289 1.00 97.44 82 ASP A C 1
ATOM 585 O O . ASP A 1 82 ? -3.708 4.740 20.113 1.00 97.44 82 ASP A O 1
ATOM 589 N N . THR A 1 83 ? -5.529 3.710 19.294 1.00 96.38 83 THR A N 1
ATOM 590 C CA . THR A 1 83 ? -6.468 4.320 20.237 1.00 96.38 83 THR A CA 1
ATOM 591 C C . THR A 1 83 ? -7.682 3.422 20.444 1.00 96.38 83 THR A C 1
ATOM 593 O O . THR A 1 83 ? -8.205 2.886 19.477 1.00 96.38 83 THR A O 1
ATOM 596 N N . PRO A 1 84 ? -8.225 3.302 21.667 1.00 95.81 84 PRO A N 1
ATOM 597 C CA . PRO A 1 84 ? -9.463 2.546 21.883 1.00 95.81 84 PRO A CA 1
ATOM 598 C C . PRO A 1 84 ? -10.684 3.208 21.216 1.00 95.81 84 PRO A C 1
ATOM 600 O O . PRO A 1 84 ? -11.730 2.586 21.048 1.00 95.81 84 PRO A O 1
ATOM 603 N N . ASN A 1 85 ? -10.572 4.485 20.839 1.00 97.38 85 ASN A N 1
ATOM 604 C CA . ASN A 1 85 ? -11.665 5.260 20.261 1.00 97.38 85 ASN A CA 1
ATOM 605 C C . ASN A 1 85 ? -11.768 5.073 18.748 1.00 97.38 85 ASN A C 1
ATOM 607 O O . ASN A 1 85 ? -10.812 4.666 18.091 1.00 97.38 85 ASN A O 1
ATOM 611 N N . GLN A 1 86 ? -12.917 5.459 18.193 1.00 97.06 86 GLN A N 1
ATOM 612 C CA . GLN A 1 86 ? -13.118 5.515 16.748 1.00 97.06 86 GLN A CA 1
ATOM 613 C C . GLN A 1 86 ? -12.027 6.354 16.071 1.00 97.06 86 GLN A C 1
ATOM 615 O O . GLN A 1 86 ? -11.703 7.453 16.526 1.00 97.06 86 GLN A O 1
ATOM 620 N N . ILE A 1 87 ? -11.508 5.840 14.959 1.00 98.25 87 ILE A N 1
ATOM 621 C CA . ILE A 1 87 ? -10.574 6.544 14.079 1.00 98.25 87 ILE A CA 1
ATOM 622 C C . ILE A 1 87 ? -11.362 7.056 12.872 1.00 98.25 87 ILE A C 1
ATOM 624 O O . ILE A 1 87 ? -12.096 6.295 12.243 1.00 98.25 87 ILE A O 1
ATOM 628 N N . ASN A 1 88 ? -11.219 8.343 12.553 1.00 97.56 88 ASN A N 1
ATOM 629 C CA . ASN A 1 88 ? -11.792 8.957 11.356 1.00 97.56 88 ASN A CA 1
ATOM 630 C C . ASN A 1 88 ? -10.750 9.877 10.723 1.00 97.56 88 ASN A C 1
ATOM 632 O O . ASN A 1 88 ? -10.576 11.017 11.152 1.00 97.56 88 ASN A O 1
ATOM 636 N N . GLU A 1 89 ? -10.041 9.355 9.730 1.00 96.88 89 GLU A N 1
ATOM 637 C CA . GLU A 1 89 ? -8.818 9.955 9.213 1.00 96.88 89 GLU A CA 1
ATOM 638 C C . GLU A 1 89 ? -8.883 10.171 7.704 1.00 96.88 89 GLU A C 1
ATOM 640 O O . GLU A 1 89 ? -9.418 9.360 6.945 1.00 96.88 89 GLU A O 1
ATOM 645 N N . ASN A 1 90 ? -8.312 11.283 7.244 1.00 95.12 90 ASN A N 1
ATOM 646 C CA . ASN A 1 90 ? -8.338 11.663 5.835 1.00 95.12 90 ASN A CA 1
ATOM 647 C C . ASN A 1 90 ? -6.957 12.115 5.355 1.00 95.12 90 ASN A C 1
ATOM 649 O O . ASN A 1 90 ? -6.521 13.234 5.627 1.00 95.12 90 ASN A O 1
ATOM 653 N N . VAL A 1 91 ? -6.297 11.267 4.567 1.00 92.50 91 VAL A N 1
ATOM 654 C CA . VAL A 1 91 ? -5.034 11.581 3.893 1.00 92.50 91 VAL A CA 1
ATOM 655 C C . VAL A 1 91 ? -5.348 12.211 2.534 1.00 92.50 91 VAL A C 1
ATOM 657 O O . VAL A 1 91 ? -5.510 11.525 1.516 1.00 92.50 91 VAL A O 1
ATOM 660 N N . ALA A 1 92 ? -5.456 13.537 2.516 1.00 91.06 92 ALA A N 1
ATOM 661 C CA . ALA A 1 92 ? -5.881 14.304 1.347 1.00 91.06 92 ALA A CA 1
ATOM 662 C C . ALA A 1 92 ? -4.744 15.100 0.677 1.00 91.06 92 ALA A C 1
ATOM 664 O O . ALA A 1 92 ? -3.634 15.244 1.189 1.00 91.06 92 ALA A O 1
ATOM 665 N N . GLY A 1 93 ? -5.045 15.669 -0.493 1.00 90.31 93 GLY A N 1
ATOM 666 C CA . GLY A 1 93 ? -4.130 16.555 -1.211 1.00 90.31 93 GLY A CA 1
ATOM 667 C C . GLY A 1 93 ? -2.973 15.797 -1.860 1.00 90.31 93 GLY A C 1
ATOM 668 O O . GLY A 1 93 ? -3.192 14.781 -2.508 1.00 90.31 93 GLY A O 1
ATOM 669 N N . ASN A 1 94 ? -1.750 16.310 -1.715 1.00 92.94 94 ASN A N 1
ATOM 670 C CA . ASN A 1 94 ? -0.526 15.713 -2.272 1.00 92.94 94 ASN A CA 1
ATOM 671 C C . ASN A 1 94 ? 0.383 15.136 -1.168 1.00 92.94 94 ASN A C 1
ATOM 673 O O . ASN A 1 94 ? 1.603 15.103 -1.325 1.00 92.94 94 ASN A O 1
ATOM 677 N N . ALA A 1 95 ? -0.196 14.752 -0.025 1.00 93.62 95 ALA A N 1
ATOM 678 C CA . ALA A 1 95 ? 0.549 14.206 1.104 1.00 93.62 95 ALA A CA 1
ATOM 679 C C . ALA A 1 95 ? 1.195 12.861 0.744 1.00 93.62 95 ALA A C 1
ATOM 681 O O . ALA A 1 95 ? 0.554 11.988 0.156 1.00 93.62 95 ALA A O 1
ATOM 682 N N . THR A 1 96 ? 2.464 12.692 1.102 1.00 94.75 96 THR A N 1
ATOM 683 C CA . THR A 1 96 ? 3.165 11.408 0.994 1.00 94.75 96 THR A CA 1
ATOM 684 C C . THR A 1 96 ? 3.576 10.922 2.375 1.00 94.75 96 THR A C 1
ATOM 686 O O . THR A 1 96 ? 4.207 11.666 3.116 1.00 94.75 96 THR A O 1
ATOM 689 N N . ILE A 1 97 ? 3.225 9.687 2.709 1.00 96.19 97 ILE A N 1
ATOM 690 C CA . ILE A 1 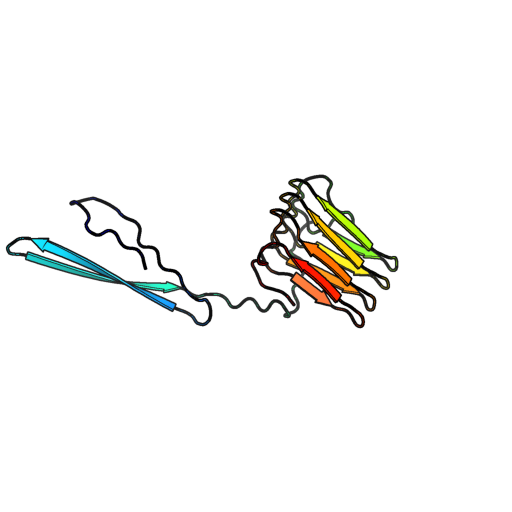97 ? 3.767 8.962 3.856 1.00 96.19 97 ILE A CA 1
ATOM 691 C C . ILE A 1 97 ? 4.809 8.002 3.284 1.00 96.19 97 ILE A C 1
ATOM 693 O O . ILE A 1 97 ? 4.455 7.042 2.591 1.00 96.19 97 ILE A O 1
ATOM 697 N N . ASP A 1 98 ? 6.088 8.301 3.508 1.00 93.75 98 ASP A N 1
ATOM 698 C CA . ASP A 1 98 ? 7.178 7.458 3.005 1.00 93.75 98 ASP A CA 1
ATOM 699 C C . ASP A 1 98 ? 7.297 6.152 3.796 1.00 93.75 98 ASP A C 1
ATOM 701 O O . ASP A 1 98 ? 7.756 5.157 3.246 1.00 93.75 98 ASP A O 1
ATOM 705 N N . GLY A 1 99 ? 6.855 6.146 5.057 1.00 94.56 99 GLY A N 1
ATOM 706 C CA . GLY A 1 99 ? 6.747 4.944 5.875 1.00 94.56 99 GLY A CA 1
ATOM 707 C C . GLY A 1 99 ? 5.441 4.169 5.669 1.00 94.56 99 GLY A C 1
ATOM 708 O O . GLY A 1 99 ? 4.728 4.319 4.671 1.00 94.56 99 GLY A O 1
ATOM 709 N N . ALA A 1 100 ? 5.120 3.328 6.651 1.00 96.19 100 ALA A N 1
ATOM 710 C CA . ALA A 1 100 ? 3.843 2.622 6.716 1.00 96.19 100 ALA A CA 1
ATOM 711 C C . ALA A 1 100 ? 2.768 3.484 7.389 1.00 96.19 100 ALA A C 1
ATOM 713 O O . ALA A 1 100 ? 3.085 4.396 8.151 1.00 96.19 100 ALA A O 1
ATOM 714 N N . ALA A 1 101 ? 1.500 3.175 7.137 1.00 97.19 101 ALA A N 1
ATOM 715 C CA . ALA A 1 101 ? 0.371 3.728 7.873 1.00 97.19 101 ALA A CA 1
ATOM 716 C C . ALA A 1 101 ? -0.375 2.594 8.587 1.00 97.19 101 ALA A C 1
ATOM 718 O O . ALA A 1 101 ? -0.898 1.695 7.930 1.00 97.19 101 ALA A O 1
ATOM 719 N N . GLU A 1 102 ? -0.429 2.628 9.915 1.00 97.75 102 GLU A N 1
ATOM 720 C CA . GLU A 1 102 ? -1.169 1.670 10.735 1.00 97.75 102 GLU A CA 1
ATOM 721 C C . GLU A 1 102 ? -2.243 2.377 11.561 1.00 97.75 102 GLU A C 1
ATOM 723 O O . GLU A 1 102 ? -1.946 3.301 12.317 1.00 97.75 102 GLU A O 1
ATOM 728 N N . PHE A 1 103 ? -3.483 1.907 11.452 1.00 98.00 103 PHE A N 1
ATOM 729 C CA . PHE A 1 103 ? -4.617 2.379 12.242 1.00 98.00 103 PHE A CA 1
ATOM 730 C C . PHE A 1 103 ? -5.147 1.214 13.076 1.00 98.00 103 PHE A C 1
ATOM 732 O O . PHE A 1 103 ? -5.631 0.224 12.524 1.00 98.00 103 PHE A O 1
ATOM 739 N N . ARG A 1 104 ? -5.020 1.313 14.399 1.00 97.94 104 ARG A N 1
ATOM 740 C CA . ARG A 1 104 ? -5.436 0.288 15.360 1.00 97.94 104 ARG A CA 1
ATOM 741 C C . ARG A 1 104 ? -6.475 0.867 16.304 1.00 97.94 104 ARG A C 1
ATOM 743 O O . ARG A 1 104 ? -6.239 1.910 16.913 1.00 97.94 104 ARG A O 1
ATOM 750 N N . SER A 1 105 ? -7.623 0.206 16.404 1.00 97.38 105 SER A N 1
ATOM 751 C CA . SER A 1 105 ? -8.695 0.655 17.287 1.00 97.38 105 SER A CA 1
ATOM 752 C C . SER A 1 105 ? -9.519 -0.490 17.849 1.00 97.38 105 SER A C 1
ATOM 754 O O . SER A 1 105 ? -9.675 -1.518 17.207 1.00 97.38 105 SER A O 1
ATOM 756 N N . GLU A 1 106 ? -10.085 -0.299 19.040 1.00 97.12 106 GLU A N 1
ATOM 757 C CA . GLU A 1 106 ? -11.133 -1.175 19.588 1.00 97.12 106 GLU A CA 1
ATOM 758 C C . GLU A 1 106 ? -12.528 -0.827 19.027 1.00 97.12 106 GLU A C 1
ATOM 760 O O . GLU A 1 106 ? -13.506 -1.540 19.251 1.00 97.12 106 GLU A O 1
ATOM 765 N N . SER A 1 107 ? -12.628 0.279 18.285 1.00 97.69 107 SER A N 1
ATOM 766 C CA . SER A 1 107 ? -13.847 0.820 17.694 1.00 97.69 107 SER A CA 1
ATOM 767 C C . SER A 1 107 ? -13.727 0.928 16.171 1.00 97.69 107 SER A C 1
ATOM 769 O O . SER A 1 107 ? -12.794 0.420 15.554 1.00 97.69 107 SER A O 1
ATOM 771 N N . GLN A 1 108 ? -14.716 1.553 15.539 1.00 97.69 108 GLN A N 1
ATOM 772 C CA . GLN A 1 108 ? -14.792 1.691 14.087 1.00 97.69 108 GLN A CA 1
ATOM 773 C C . GLN A 1 108 ? -13.586 2.464 13.539 1.00 97.69 108 GLN A C 1
ATOM 775 O O . GLN A 1 108 ? -13.087 3.395 14.177 1.00 97.69 108 GLN A O 1
ATOM 780 N N . VAL A 1 109 ? -13.147 2.107 12.334 1.00 98.56 109 VAL A N 1
ATOM 781 C CA . VAL A 1 109 ? -12.074 2.816 11.631 1.00 98.56 109 VAL A CA 1
ATOM 782 C C . VAL A 1 109 ? -12.566 3.251 10.253 1.00 98.56 109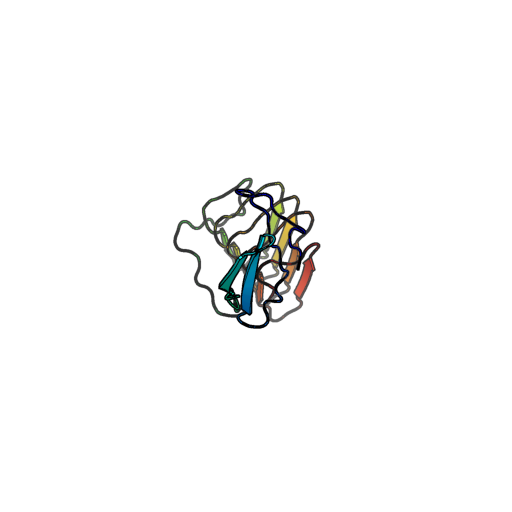 VAL A C 1
ATOM 784 O O . VAL A 1 109 ? -12.860 2.411 9.407 1.00 98.56 109 VAL A O 1
ATOM 787 N N . ASP A 1 110 ? -12.645 4.564 10.034 1.00 98.19 110 ASP A N 1
ATOM 788 C CA . ASP A 1 110 ? -12.914 5.197 8.740 1.00 98.19 110 ASP A CA 1
ATOM 789 C C . ASP A 1 110 ? -11.638 5.904 8.260 1.00 98.19 110 ASP A C 1
ATOM 791 O O . ASP A 1 110 ? -11.154 6.838 8.902 1.00 98.19 110 ASP A O 1
ATOM 795 N N . VAL A 1 111 ? -11.061 5.437 7.153 1.00 97.50 111 VAL A N 1
ATOM 796 C CA . VAL A 1 111 ? -9.850 6.011 6.555 1.00 97.50 111 VAL A CA 1
ATOM 797 C C . VAL A 1 111 ? -10.126 6.351 5.099 1.00 97.50 111 VAL A C 1
ATOM 799 O O . VAL A 1 111 ? -10.524 5.502 4.301 1.00 97.50 111 VAL A O 1
ATOM 802 N N . LYS A 1 112 ? -9.852 7.599 4.719 1.00 96.69 112 LYS A N 1
ATOM 803 C CA . LYS A 1 112 ? -10.002 8.072 3.340 1.00 96.69 112 LYS A CA 1
ATOM 804 C C . LYS A 1 112 ? -8.669 8.546 2.780 1.00 96.69 112 LYS A C 1
ATOM 806 O O . LYS A 1 112 ? -7.991 9.377 3.376 1.00 96.69 112 LYS A O 1
ATOM 811 N N . LEU A 1 113 ? -8.311 8.065 1.594 1.00 95.38 113 LEU A N 1
ATOM 812 C CA . LEU A 1 113 ? -7.217 8.598 0.786 1.00 95.38 113 LEU A CA 1
ATOM 813 C C . LEU A 1 113 ? -7.822 9.355 -0.395 1.00 95.38 113 LEU A C 1
ATOM 815 O O . LEU A 1 113 ? -8.580 8.785 -1.179 1.00 95.38 113 LEU A O 1
ATOM 819 N N . ARG A 1 114 ? -7.512 10.648 -0.526 1.00 94.50 114 ARG A N 1
ATOM 820 C CA . ARG A 1 114 ? -8.082 11.519 -1.567 1.00 94.50 114 ARG A CA 1
ATOM 821 C C . ARG A 1 114 ? -7.008 12.374 -2.244 1.00 94.50 114 ARG A C 1
ATOM 823 O O . ARG A 1 114 ? -5.961 12.668 -1.675 1.00 94.50 114 ARG A O 1
ATOM 830 N N . GLY A 1 115 ? -7.310 12.863 -3.448 1.00 92.62 115 GLY A N 1
ATOM 831 C CA . GLY A 1 115 ? -6.410 13.738 -4.206 1.00 92.62 115 GLY A CA 1
ATOM 832 C C . GLY A 1 115 ? -5.328 12.948 -4.942 1.00 92.62 115 GLY A C 1
ATOM 833 O O . GLY A 1 115 ? -5.648 12.203 -5.863 1.00 92.62 115 GLY A O 1
ATOM 834 N N . ASN A 1 116 ? -4.065 13.146 -4.567 1.00 93.31 116 ASN A N 1
ATOM 835 C CA . ASN A 1 116 ? -2.881 12.452 -5.085 1.00 93.31 116 ASN A CA 1
ATOM 836 C C . ASN A 1 116 ? -2.015 11.892 -3.936 1.00 93.31 116 ASN A C 1
ATOM 838 O O . ASN A 1 116 ? -0.789 11.837 -4.055 1.00 93.31 116 ASN A O 1
ATOM 842 N N . SER A 1 117 ? -2.626 11.536 -2.803 1.00 94.06 117 SER A N 1
ATOM 843 C CA . SER A 1 117 ? -1.889 11.057 -1.633 1.00 94.06 117 SER A CA 1
ATOM 844 C C . SER A 1 117 ? -1.227 9.698 -1.868 1.00 94.06 117 SER A C 1
ATOM 846 O O . SER A 1 117 ? -1.755 8.844 -2.579 1.00 94.06 117 SER A O 1
ATOM 848 N N . THR A 1 118 ? -0.044 9.490 -1.295 1.00 94.19 118 THR A N 1
ATOM 849 C CA . THR A 1 118 ? 0.723 8.250 -1.487 1.00 94.19 118 THR A CA 1
ATOM 850 C C . THR A 1 118 ? 1.188 7.682 -0.154 1.00 94.19 118 THR A C 1
ATOM 852 O O . THR A 1 118 ? 1.759 8.407 0.652 1.00 94.19 118 THR A O 1
ATOM 855 N N . ILE A 1 119 ? 0.986 6.380 0.042 1.00 94.94 119 ILE A N 1
ATOM 856 C CA . ILE A 1 119 ? 1.630 5.586 1.097 1.00 94.94 119 ILE A CA 1
ATOM 857 C C . ILE A 1 119 ? 2.611 4.642 0.404 1.00 94.94 119 ILE A C 1
ATOM 859 O O . ILE A 1 119 ? 2.200 3.858 -0.461 1.00 94.94 119 ILE A O 1
ATOM 863 N N . ARG A 1 120 ? 3.904 4.749 0.723 1.00 92.94 120 ARG A N 1
ATOM 864 C CA . ARG A 1 120 ? 4.946 3.984 0.017 1.00 92.94 120 ARG A CA 1
ATOM 865 C C . ARG A 1 120 ? 5.092 2.558 0.530 1.00 92.94 120 ARG A C 1
ATOM 867 O O . ARG A 1 120 ? 5.172 1.643 -0.279 1.00 92.94 120 ARG A O 1
ATOM 874 N N . GLU A 1 121 ? 5.052 2.346 1.840 1.00 93.38 121 GLU A N 1
ATOM 875 C CA . GLU A 1 121 ? 5.242 1.001 2.392 1.00 93.38 121 GLU A CA 1
ATOM 876 C C . GLU A 1 121 ? 3.936 0.206 2.369 1.00 93.38 121 GLU A C 1
ATOM 878 O O . GLU A 1 121 ? 3.636 -0.468 1.392 1.00 93.38 121 GLU A O 1
ATOM 883 N N . TYR A 1 122 ? 3.104 0.282 3.401 1.00 94.62 122 TYR A N 1
ATOM 884 C CA . TYR A 1 122 ? 1.812 -0.403 3.412 1.00 94.62 122 TYR A CA 1
ATOM 885 C C . TYR A 1 122 ? 0.790 0.364 4.241 1.00 94.62 122 TYR A C 1
ATOM 887 O O . TYR A 1 122 ? 1.146 1.211 5.060 1.00 94.62 122 TYR A O 1
ATOM 895 N N . LEU A 1 123 ? -0.483 0.040 4.026 1.00 95.88 123 LEU A N 1
ATOM 896 C CA . LEU A 1 123 ? -1.592 0.487 4.860 1.00 95.88 123 LEU A CA 1
ATOM 897 C C . LEU A 1 123 ? -2.138 -0.711 5.639 1.00 95.88 123 LEU A C 1
ATOM 899 O O . LEU A 1 123 ? -2.550 -1.691 5.026 1.00 95.88 123 LEU A O 1
ATOM 903 N N . LYS A 1 124 ? -2.165 -0.631 6.969 1.00 96.81 124 LYS A N 1
ATOM 904 C CA . LYS A 1 124 ? -2.795 -1.625 7.842 1.00 96.81 124 LYS A CA 1
ATOM 905 C C . LYS A 1 124 ? -3.931 -0.980 8.633 1.00 96.81 124 LYS A C 1
ATOM 907 O O . LYS A 1 124 ? -3.727 0.058 9.257 1.00 96.81 124 LYS A O 1
ATOM 912 N N . ILE A 1 125 ? -5.091 -1.625 8.658 1.00 97.62 125 ILE A N 1
ATOM 913 C CA . ILE A 1 125 ? -6.19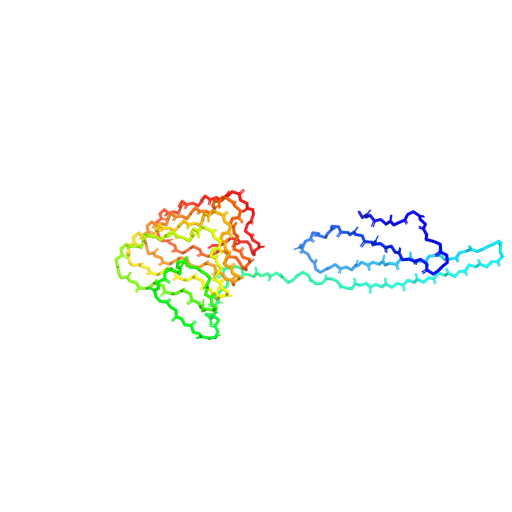7 -1.297 9.561 1.00 97.62 125 ILE A CA 1
ATOM 914 C C . ILE A 1 125 ? -6.525 -2.542 10.383 1.00 97.62 125 ILE A C 1
ATOM 916 O O . ILE A 1 125 ? -6.685 -3.624 9.822 1.00 97.62 125 ILE A O 1
ATOM 920 N N . ASP A 1 126 ? -6.579 -2.393 11.702 1.00 97.06 126 ASP A N 1
ATOM 921 C CA . ASP A 1 126 ? -6.777 -3.487 12.655 1.00 97.06 126 ASP A CA 1
ATOM 922 C C . ASP A 1 126 ? -7.803 -3.064 13.710 1.00 97.06 126 ASP A C 1
ATOM 924 O O . ASP A 1 126 ? -7.549 -2.163 14.513 1.00 97.06 126 ASP A O 1
ATOM 928 N N . THR A 1 127 ? -8.990 -3.662 13.667 1.00 97.62 127 THR A N 1
ATOM 929 C CA . THR A 1 127 ? -10.056 -3.394 14.637 1.00 97.62 127 THR A CA 1
ATOM 930 C C . THR A 1 127 ? -11.030 -4.562 14.711 1.00 97.62 127 THR A C 1
ATOM 932 O O . THR A 1 127 ? -11.409 -5.082 13.670 1.00 97.62 127 THR A O 1
ATOM 935 N N . PRO A 1 128 ? -11.535 -4.963 15.889 1.00 97.25 128 PRO A N 1
ATOM 936 C CA . PRO A 1 128 ? -12.626 -5.936 15.957 1.00 97.25 128 PRO A CA 1
ATOM 937 C C . PRO A 1 128 ? -13.955 -5.375 15.404 1.00 97.25 128 PRO A C 1
ATOM 939 O O . PRO A 1 128 ? -14.896 -6.127 15.160 1.00 97.25 128 PRO A O 1
ATOM 942 N N . SER A 1 129 ? -14.059 -4.056 15.205 1.00 97.94 129 SER A N 1
ATOM 943 C CA . SER A 1 129 ? -15.256 -3.365 14.719 1.00 97.94 129 SER A CA 1
ATOM 944 C C . SER A 1 129 ? -15.230 -3.132 13.203 1.00 97.94 129 SER A C 1
ATOM 946 O O . SER A 1 129 ? -14.426 -3.706 12.477 1.00 97.94 129 SER A O 1
ATOM 948 N N . GLN A 1 130 ? -16.155 -2.314 12.701 1.00 97.88 130 GLN A N 1
ATOM 949 C CA . GLN A 1 130 ? -16.302 -2.046 11.271 1.00 97.88 130 GLN A CA 1
ATOM 950 C C . GLN A 1 130 ? -15.116 -1.252 10.710 1.00 97.88 130 GLN A C 1
ATOM 952 O O . GLN A 1 130 ? -14.630 -0.309 11.341 1.00 97.88 130 GLN A O 1
ATOM 957 N N . ILE A 1 131 ? -14.713 -1.603 9.489 1.00 98.56 131 ILE A N 1
ATOM 958 C CA . ILE A 1 131 ? -13.730 -0.866 8.691 1.00 98.56 131 ILE A CA 1
ATOM 959 C C . ILE A 1 131 ? -14.449 -0.221 7.509 1.00 98.56 131 ILE A C 1
ATOM 961 O O . ILE A 1 131 ? -15.144 -0.912 6.767 1.00 98.56 131 ILE A O 1
ATOM 965 N N . SER A 1 132 ? -14.224 1.073 7.294 1.00 98.06 132 SER A N 1
ATOM 966 C CA . SER A 1 132 ? -14.523 1.759 6.037 1.00 98.06 132 SER A CA 1
ATOM 967 C C . SER A 1 132 ? -13.230 2.354 5.485 1.00 98.06 132 SER A C 1
ATOM 969 O O . SER A 1 132 ? -12.613 3.220 6.102 1.00 98.06 132 SER A O 1
ATOM 971 N N . LEU A 1 133 ? -12.775 1.851 4.340 1.00 97.50 133 LEU A N 1
ATOM 972 C CA . LEU A 1 133 ? -11.592 2.352 3.648 1.00 97.50 133 LEU A CA 1
ATOM 973 C C . LEU A 1 133 ? -11.973 2.789 2.237 1.00 97.50 133 LEU A C 1
ATOM 975 O O . LEU A 1 133 ? -12.404 1.969 1.430 1.00 97.50 133 LEU A O 1
ATOM 979 N N . ASP A 1 134 ? -11.744 4.062 1.922 1.00 97.25 134 ASP A N 1
ATOM 980 C CA . ASP A 1 134 ? -11.953 4.617 0.582 1.00 97.25 134 ASP A CA 1
ATOM 981 C C . ASP A 1 134 ? -10.657 5.205 0.009 1.00 97.25 134 ASP A C 1
ATOM 983 O O . ASP A 1 134 ? -10.138 6.213 0.496 1.00 97.25 134 ASP A O 1
ATOM 987 N N . ILE A 1 135 ? -10.144 4.591 -1.059 1.00 95.69 135 ILE A N 1
ATOM 988 C CA . ILE A 1 135 ? -8.977 5.052 -1.818 1.00 95.69 135 ILE A CA 1
ATOM 989 C C . ILE A 1 135 ? -9.450 5.672 -3.141 1.00 95.69 135 ILE A C 1
ATOM 991 O O . ILE A 1 135 ? -9.593 5.015 -4.183 1.00 95.69 135 ILE A O 1
ATOM 995 N N . GLY A 1 136 ? -9.681 6.981 -3.095 1.00 93.62 136 GLY A N 1
ATOM 996 C CA . GLY A 1 136 ? -10.218 7.789 -4.184 1.00 93.62 136 GLY A CA 1
ATOM 997 C C . GLY A 1 136 ? -9.179 8.659 -4.900 1.00 93.62 136 GLY A C 1
ATOM 998 O O . GLY A 1 136 ? -8.067 8.894 -4.428 1.00 93.62 136 GLY A O 1
ATOM 999 N N . GLY A 1 137 ? -9.569 9.222 -6.045 1.00 91.19 137 GLY A N 1
ATOM 1000 C CA . GLY A 1 137 ? -8.701 10.111 -6.822 1.00 91.19 137 GLY A CA 1
ATOM 1001 C C . GLY A 1 137 ? -7.478 9.381 -7.382 1.00 91.19 137 GLY A C 1
ATOM 1002 O O . GLY A 1 137 ? -7.554 8.215 -7.754 1.00 91.19 137 GLY A O 1
ATOM 1003 N N . ASN A 1 138 ? -6.345 10.078 -7.486 1.00 91.75 138 ASN A N 1
ATOM 1004 C CA . ASN A 1 138 ? -5.048 9.535 -7.912 1.00 91.75 138 ASN A CA 1
ATOM 1005 C C . ASN A 1 138 ? -4.222 8.967 -6.752 1.00 91.75 138 ASN A C 1
ATOM 1007 O O . ASN A 1 138 ? -3.030 8.716 -6.944 1.00 91.75 138 ASN A O 1
ATOM 1011 N N . SER A 1 139 ? -4.830 8.775 -5.581 1.00 94.25 139 SER A N 1
ATOM 1012 C CA . SER A 1 139 ? -4.138 8.239 -4.419 1.00 94.25 139 SER A CA 1
ATOM 1013 C C . SER A 1 139 ? -3.709 6.787 -4.616 1.00 94.25 139 SER A C 1
ATOM 1015 O O . SER A 1 139 ? -4.321 6.040 -5.386 1.00 94.25 139 SER A O 1
ATOM 1017 N N . ARG A 1 140 ? -2.615 6.392 -3.956 1.00 92.62 140 ARG A N 1
ATOM 1018 C CA . ARG A 1 140 ? -1.998 5.069 -4.124 1.00 92.62 140 ARG A CA 1
ATOM 1019 C C . ARG A 1 140 ? -1.401 4.546 -2.822 1.00 92.62 140 ARG A C 1
ATOM 1021 O O . ARG A 1 140 ? -0.784 5.296 -2.072 1.00 92.62 140 ARG A O 1
ATOM 1028 N N . VAL A 1 141 ? -1.505 3.235 -2.634 1.00 93.56 141 VAL A N 1
ATOM 1029 C CA . VAL A 1 141 ? -0.728 2.473 -1.648 1.00 93.56 141 VAL A CA 1
ATOM 1030 C C . VAL A 1 141 ? 0.160 1.511 -2.429 1.00 93.56 141 VAL A C 1
ATOM 1032 O O . VAL A 1 141 ? -0.350 0.712 -3.220 1.00 93.56 141 VAL A O 1
ATOM 1035 N N . GLN A 1 142 ? 1.479 1.642 -2.286 1.00 90.12 142 GLN A N 1
ATOM 1036 C CA . GLN A 1 142 ? 2.425 0.933 -3.152 1.00 90.12 142 GLN A CA 1
ATOM 1037 C C . GLN A 1 142 ? 2.670 -0.504 -2.693 1.00 90.12 142 GLN A C 1
ATOM 1039 O O . GLN A 1 142 ? 2.499 -1.404 -3.508 1.00 90.12 142 GLN A O 1
ATOM 1044 N N . GLY A 1 143 ? 2.998 -0.753 -1.423 1.00 87.38 143 GLY A N 1
ATOM 1045 C CA . GLY A 1 143 ? 3.315 -2.108 -0.955 1.00 87.38 143 GLY A CA 1
ATOM 1046 C C . GLY A 1 143 ? 2.131 -2.928 -0.439 1.00 87.38 143 GLY A C 1
ATOM 1047 O O . GLY A 1 143 ? 2.341 -4.070 -0.036 1.00 87.38 143 GLY A O 1
ATOM 1048 N N . GLY A 1 144 ? 0.900 -2.414 -0.500 1.00 92.19 144 GLY A N 1
ATOM 1049 C CA . GLY A 1 144 ? -0.326 -3.185 -0.256 1.00 92.19 144 GLY A CA 1
ATOM 1050 C C . GLY A 1 144 ? -1.172 -2.690 0.916 1.00 92.19 144 GLY A C 1
ATOM 1051 O O . GLY A 1 144 ? -0.750 -1.843 1.704 1.00 92.19 144 GLY A O 1
ATOM 1052 N N . VAL A 1 145 ? -2.391 -3.216 0.995 1.00 95.06 145 VAL A N 1
ATOM 1053 C CA . VAL A 1 145 ? -3.375 -2.904 2.040 1.00 95.06 145 VAL A CA 1
ATOM 1054 C C . VAL A 1 145 ? -3.671 -4.176 2.831 1.00 95.06 145 VAL A C 1
ATOM 1056 O O . VAL A 1 145 ? -3.831 -5.225 2.216 1.00 95.06 145 VAL A O 1
ATOM 1059 N N . LYS A 1 146 ? -3.729 -4.075 4.162 1.00 95.44 146 LYS A N 1
ATOM 1060 C CA . LYS A 1 146 ? -4.122 -5.146 5.083 1.00 95.44 146 LYS A CA 1
ATOM 1061 C C . LYS A 1 146 ? -5.273 -4.690 5.981 1.00 95.44 146 LYS A C 1
ATOM 1063 O O . LYS A 1 146 ? -5.093 -3.732 6.735 1.00 95.44 146 LYS A O 1
ATOM 1068 N N . LEU A 1 147 ? -6.413 -5.373 5.941 1.00 96.38 147 LEU A N 1
ATOM 1069 C CA . LEU A 1 147 ? -7.627 -5.052 6.692 1.00 96.38 147 LEU A CA 1
ATOM 1070 C C . LEU A 1 147 ? -8.010 -6.228 7.589 1.00 96.38 147 LEU A C 1
ATOM 1072 O O . LEU A 1 147 ? -8.453 -7.275 7.127 1.00 96.38 147 LEU A O 1
ATOM 1076 N N . GLN A 1 148 ? -7.873 -6.044 8.896 1.00 96.25 148 GLN A N 1
ATOM 1077 C CA . GLN A 1 148 ? -8.217 -7.055 9.883 1.00 96.25 148 GLN A CA 1
ATOM 1078 C C . GLN A 1 148 ? -9.431 -6.599 10.688 1.00 96.25 148 GLN A C 1
ATOM 1080 O O . GLN A 1 148 ? -9.354 -5.616 11.423 1.00 96.25 148 GLN A O 1
ATOM 1085 N N . SER A 1 149 ? -10.544 -7.323 10.530 1.00 96.06 149 SER A N 1
ATOM 1086 C CA . SER A 1 149 ? -11.783 -7.080 11.265 1.00 96.06 149 SER A CA 1
ATOM 1087 C C . SER A 1 149 ? -12.571 -8.349 11.562 1.00 96.06 149 SER A C 1
ATOM 1089 O O . SER A 1 149 ? -12.556 -9.301 10.784 1.00 96.06 149 SER A O 1
ATOM 1091 N N . GLU A 1 150 ? -13.264 -8.347 12.702 1.00 96.31 150 GLU A N 1
ATOM 1092 C CA . GLU A 1 150 ? -14.255 -9.365 13.084 1.00 96.31 150 GLU A CA 1
ATOM 1093 C C . GLU A 1 150 ? -15.685 -8.970 12.654 1.00 96.31 150 GLU A C 1
ATOM 1095 O O . GLU A 1 150 ? -16.647 -9.699 12.898 1.00 96.31 150 GLU A O 1
ATOM 1100 N N . SER A 1 151 ? -15.837 -7.809 12.008 1.00 97.19 151 SER A N 1
ATOM 1101 C CA . SER A 1 151 ? -17.102 -7.208 11.587 1.00 97.19 151 SER A CA 1
ATOM 1102 C C . SER A 1 151 ? -17.106 -6.892 10.082 1.00 97.19 151 SER A C 1
ATOM 1104 O O . SER A 1 151 ? -16.415 -7.523 9.283 1.00 97.19 151 SER A O 1
ATOM 1106 N N . GLN A 1 152 ? -17.949 -5.947 9.661 1.00 95.88 152 GLN A N 1
ATOM 1107 C CA . GLN A 1 152 ? -18.060 -5.534 8.266 1.00 95.88 152 GLN A CA 1
ATOM 1108 C C . GLN A 1 152 ? -16.821 -4.756 7.804 1.00 95.88 152 GLN A C 1
ATOM 1110 O O . GLN A 1 152 ? -16.359 -3.838 8.479 1.00 95.88 152 GLN A O 1
ATOM 1115 N N . VAL A 1 153 ? -16.362 -5.077 6.594 1.00 97.06 153 VAL A N 1
ATOM 1116 C CA . VAL A 1 153 ? -15.360 -4.305 5.853 1.00 97.06 153 VAL A CA 1
ATOM 1117 C C . VAL A 1 153 ? -16.028 -3.697 4.622 1.00 97.06 153 VAL A C 1
ATOM 1119 O O . VAL A 1 153 ? -16.487 -4.416 3.733 1.00 97.06 153 VAL A O 1
ATOM 1122 N N . GLU A 1 154 ? -16.080 -2.372 4.565 1.00 96.56 154 GLU A N 1
ATOM 1123 C CA . GLU A 1 154 ? -16.400 -1.606 3.366 1.00 96.56 154 GLU A CA 1
ATOM 1124 C C . GLU A 1 154 ? -15.091 -1.110 2.744 1.00 96.56 154 GLU A C 1
ATOM 1126 O O . GLU A 1 154 ? -14.364 -0.313 3.335 1.00 96.56 154 GLU A O 1
ATOM 1131 N N . PHE A 1 155 ? -14.774 -1.605 1.549 1.00 94.81 155 PHE A N 1
ATOM 1132 C CA . PHE A 1 155 ? -13.552 -1.250 0.834 1.00 94.81 155 PHE A CA 1
ATOM 1133 C C . PHE A 1 155 ? -13.887 -0.676 -0.543 1.00 94.81 155 PHE A C 1
ATOM 1135 O O . PHE A 1 155 ? -14.316 -1.390 -1.452 1.00 94.81 155 PHE A O 1
ATOM 1142 N N . GLY A 1 156 ? -13.691 0.633 -0.682 1.00 92.38 156 GLY A N 1
ATOM 1143 C CA . GLY A 1 156 ? -13.836 1.384 -1.919 1.00 92.38 156 GLY A CA 1
ATOM 1144 C C . GLY A 1 156 ? -12.474 1.721 -2.507 1.00 92.38 156 GLY A C 1
ATOM 1145 O O . GLY A 1 156 ? -11.603 2.270 -1.834 1.00 92.38 156 GLY A O 1
ATOM 1146 N N . VAL A 1 157 ? -12.272 1.417 -3.787 1.00 93.25 157 VAL A N 1
ATOM 1147 C CA . VAL A 1 157 ? -11.022 1.752 -4.464 1.00 93.25 157 VAL A CA 1
ATOM 1148 C C . VAL A 1 157 ? -11.266 2.186 -5.904 1.00 93.25 157 VAL A C 1
ATOM 1150 O O . VAL A 1 157 ? -11.921 1.508 -6.690 1.00 93.25 157 VAL A O 1
ATOM 1153 N N . SER A 1 158 ? -10.712 3.343 -6.258 1.00 88.50 158 SER A N 1
ATOM 1154 C CA . SER A 1 158 ? -10.821 3.919 -7.604 1.00 88.50 158 SER A CA 1
ATOM 1155 C C . SER A 1 158 ? -9.722 3.451 -8.567 1.00 88.50 158 SER A C 1
ATOM 1157 O O . SER A 1 158 ? -9.866 3.584 -9.783 1.00 88.50 158 SER A O 1
ATOM 1159 N N . ARG A 1 159 ? -8.613 2.911 -8.043 1.00 81.94 159 ARG A N 1
ATOM 1160 C CA . ARG A 1 159 ? -7.443 2.445 -8.805 1.00 81.94 159 ARG A CA 1
ATOM 1161 C C . ARG A 1 159 ? -6.782 1.230 -8.154 1.00 81.94 159 ARG A C 1
ATOM 1163 O O . ARG A 1 159 ? -6.721 1.192 -6.936 1.00 81.94 159 ARG A O 1
ATOM 1170 N N . PRO A 1 160 ? -6.195 0.294 -8.917 1.00 78.00 160 PRO A N 1
ATOM 1171 C CA . PRO A 1 160 ? -5.533 -0.876 -8.339 1.00 78.00 160 PRO A CA 1
ATOM 1172 C C . PRO A 1 160 ? -4.515 -0.518 -7.242 1.00 78.00 160 PRO A C 1
ATOM 1174 O O . PRO A 1 160 ? -3.705 0.397 -7.416 1.00 78.00 160 PRO A O 1
ATOM 1177 N N . VAL A 1 161 ? -4.550 -1.257 -6.131 1.00 84.38 161 VAL A N 1
ATOM 1178 C CA . VAL A 1 161 ? -3.548 -1.184 -5.056 1.00 84.38 161 VAL A CA 1
ATOM 1179 C C . VAL A 1 161 ? -2.290 -1.916 -5.519 1.00 84.38 161 VAL A C 1
ATOM 1181 O O . VAL A 1 161 ? -2.387 -3.062 -5.952 1.00 84.38 161 VAL A O 1
ATOM 1184 N N . GLY A 1 162 ? -1.123 -1.268 -5.435 1.00 75.75 162 GLY A N 1
ATOM 1185 C CA . GLY A 1 162 ? 0.110 -1.758 -6.062 1.00 75.75 162 GLY A CA 1
ATOM 1186 C C . GLY A 1 162 ? 0.526 -3.146 -5.576 1.00 75.75 162 GLY A C 1
ATOM 1187 O O . GLY A 1 162 ? 0.739 -4.042 -6.386 1.00 75.75 162 GLY A O 1
ATOM 1188 N N . GLY A 1 163 ? 0.581 -3.325 -4.257 1.00 79.88 163 GLY A N 1
ATOM 1189 C CA . GLY A 1 163 ? 0.994 -4.576 -3.626 1.00 79.88 163 GLY A CA 1
ATOM 1190 C C . GLY A 1 163 ? -0.122 -5.601 -3.453 1.00 79.88 163 GLY A C 1
ATOM 1191 O O . GLY A 1 163 ? 0.164 -6.687 -2.980 1.00 79.88 163 GLY A O 1
ATOM 1192 N N . GLY A 1 164 ? -1.368 -5.283 -3.820 1.00 87.38 164 GLY A N 1
ATOM 1193 C CA . GLY A 1 164 ? -2.543 -6.115 -3.538 1.00 87.38 164 GLY A CA 1
ATOM 1194 C C . GLY A 1 164 ? -3.247 -5.771 -2.220 1.00 87.38 164 GLY A C 1
ATOM 1195 O O . GLY A 1 164 ? -2.882 -4.816 -1.529 1.00 87.38 164 GLY A O 1
ATOM 1196 N N . VAL A 1 165 ? -4.298 -6.532 -1.906 1.00 90.38 165 VAL A N 1
ATOM 1197 C CA . VAL A 1 165 ? -5.164 -6.322 -0.737 1.00 90.38 165 VAL A CA 1
ATOM 1198 C C . VAL A 1 165 ? -5.340 -7.635 0.021 1.00 90.38 165 VAL A C 1
ATOM 1200 O O . VAL A 1 165 ? -5.598 -8.676 -0.585 1.00 90.38 165 VAL A O 1
ATOM 1203 N N . CYS A 1 166 ? -5.206 -7.526 1.335 1.00 90.81 166 CYS A N 1
ATOM 1204 C CA . CYS A 1 166 ? -5.621 -8.431 2.393 1.00 90.81 166 CYS A CA 1
ATOM 1205 C C . CYS A 1 166 ? -6.224 -7.534 3.504 1.00 90.81 166 CYS A C 1
ATOM 1207 O O . CYS A 1 166 ? -6.313 -7.982 4.655 1.00 90.81 166 CYS A O 1
#

Solvent-accessible surface area (backbone atoms only — not comparable to full-atom values): 9324 Å² total; per-residue (Å²): 115,49,65,64,94,73,72,60,95,92,57,87,76,68,75,47,70,87,77,75,79,84,52,72,42,72,53,75,46,76,48,77,51,74,58,100,88,49,76,49,79,48,76,50,74,46,82,45,76,54,83,83,64,65,42,74,53,91,74,78,80,70,88,74,56,74,38,71,59,87,62,96,42,65,41,81,31,22,32,47,39,74,42,70,52,67,44,80,48,72,47,46,49,76,18,32,31,56,19,31,38,38,43,36,24,68,24,40,37,39,42,35,32,28,49,49,13,35,31,49,37,31,40,38,39,41,21,62,27,41,38,38,39,37,38,29,68,67,28,46,34,42,49,11,33,29,61,48,58,77,48,58,75,46,78,46,71,69,58,88,50,65,33,38,79,59

Foldseek 3Di:
DDDDPDADVVGDDDDDDDDDQPAWDKDKDWDWDDDPPDIDIDIDIDTDHDPQQPQADDDDWDPDDEDQAQDPAEDQHEYAPAEQDEAAEEQEDAYEDNTEYEAHYQEEYAYEYYHQYEYEAEYEYAYQYEYAYAYDDNYEYAQEYEYHYVYYYHYHHPDDHNNYYD

Mean predicted aligned error: 10.76 Å

Radius of gyration: 22.49 Å; Cα contacts (8 Å, |Δi|>4): 406; chains: 1; bounding box: 46×35×70 Å